Protein AF-A0A3S1UGG8-F1 (afdb_monomer_lite)

Foldseek 3Di:
DFAQDDCVVDDVPDVSNVDSRDDDPPDDDQDRQDQQRVVLLVVCVVVVQPSVCTPPRQQDAPDDDPDPDALRAGRDAQCSDPVNVQVVSVVVVVVVDDVPDDDDDDRDDCPPPDPNHHHPPVSPPDDPD

Sequence (129 aa):
TDVSLDPRLLAPGDPRLRTYEGVLPGFTVRQFLPEHQKPWLSWLSAQGIDSSAGHPDVHRPVGEPSDPVTNAPPIYSQDQTPTAFLAGEFIRWLGEQERGAPWFAHLSFISPHPPFIVPEPYNAMYDPA

Radius of gyration: 17.87 Å; chains: 1; bounding box: 34×44×50 Å

pLDDT: mean 94.83, std 5.14, range [65.69, 98.75]

Structure (mmCIF, N/CA/C/O backbone):
data_AF-A0A3S1UGG8-F1
#
_entry.id   AF-A0A3S1UGG8-F1
#
loop_
_atom_site.group_PDB
_atom_site.id
_atom_site.type_symbol
_atom_site.label_atom_id
_atom_site.label_alt_id
_atom_site.label_comp_id
_atom_site.label_asym_id
_atom_site.label_entity_id
_atom_site.label_seq_id
_atom_site.pdbx_PDB_ins_code
_atom_site.Cartn_x
_atom_site.Cartn_y
_atom_site.Cartn_z
_atom_site.occupancy
_atom_site.B_iso_or_equiv
_atom_site.auth_seq_id
_atom_site.auth_comp_id
_atom_site.auth_asym_id
_atom_site.auth_atom_id
_atom_site.pdbx_PDB_model_num
ATOM 1 N N . THR A 1 1 ? -9.618 3.184 1.079 1.00 65.69 1 THR A N 1
ATOM 2 C CA . THR A 1 1 ? -10.506 4.114 0.373 1.00 65.69 1 THR A CA 1
ATOM 3 C C . THR A 1 1 ? -10.185 5.484 0.869 1.00 65.69 1 THR A C 1
ATOM 5 O O . THR A 1 1 ? -10.110 5.676 2.080 1.00 65.69 1 THR A O 1
ATOM 8 N N . ASP A 1 2 ? -9.999 6.380 -0.077 1.00 86.25 2 ASP A N 1
ATOM 9 C CA . ASP A 1 2 ? -9.609 7.755 0.169 1.00 86.25 2 ASP A CA 1
ATOM 10 C C . ASP A 1 2 ? -10.864 8.617 0.174 1.00 86.25 2 ASP A C 1
ATOM 12 O O . ASP A 1 2 ? -11.783 8.391 -0.620 1.00 86.25 2 ASP A O 1
ATOM 16 N N . VAL A 1 3 ? -10.948 9.550 1.118 1.00 89.50 3 VAL A N 1
ATOM 17 C CA . VAL A 1 3 ? -12.079 10.468 1.236 1.00 89.50 3 VAL A CA 1
ATOM 18 C C . VAL A 1 3 ? -11.593 11.874 1.561 1.00 89.50 3 VAL A C 1
ATOM 20 O O . VAL A 1 3 ? -11.007 12.118 2.618 1.00 89.50 3 VAL A O 1
ATOM 23 N N . SER A 1 4 ? -11.937 12.828 0.695 1.00 91.44 4 SER A N 1
ATOM 24 C CA . SER A 1 4 ? -11.873 14.252 1.022 1.00 91.44 4 SER A CA 1
ATOM 25 C C . SER A 1 4 ? -12.919 14.586 2.082 1.00 91.44 4 SER A C 1
ATOM 27 O O . SER A 1 4 ? -14.114 14.351 1.889 1.00 91.44 4 SER A O 1
ATOM 29 N N . LEU A 1 5 ? -12.481 15.152 3.204 1.00 90.31 5 LEU A N 1
ATOM 30 C CA . LEU A 1 5 ? -13.385 15.565 4.276 1.00 90.31 5 LEU A CA 1
ATOM 31 C C . LEU A 1 5 ? -14.133 16.851 3.907 1.00 90.31 5 LEU A C 1
ATOM 33 O O . LEU A 1 5 ? -13.608 17.697 3.183 1.00 90.31 5 LEU A O 1
ATOM 37 N N . ASP A 1 6 ? -15.347 17.018 4.441 1.00 91.94 6 ASP A N 1
ATOM 38 C CA . ASP A 1 6 ? -16.120 18.249 4.256 1.00 91.94 6 ASP A CA 1
ATOM 39 C C . ASP A 1 6 ? -15.344 19.444 4.839 1.00 91.94 6 ASP A C 1
ATOM 41 O O . ASP A 1 6 ? -15.145 19.509 6.059 1.00 91.94 6 ASP A O 1
ATOM 45 N N . PRO A 1 7 ? -14.918 20.412 4.007 1.00 92.62 7 PRO A N 1
ATOM 46 C CA . PRO A 1 7 ? -14.078 21.510 4.460 1.00 92.62 7 PRO A CA 1
ATOM 47 C C . PRO A 1 7 ? -14.778 22.430 5.462 1.00 92.62 7 PRO A C 1
ATOM 49 O O . PRO A 1 7 ? -14.109 23.119 6.226 1.00 92.62 7 PRO A O 1
ATOM 52 N N . ARG A 1 8 ? -16.118 22.426 5.507 1.00 94.50 8 ARG A N 1
ATOM 53 C CA . ARG A 1 8 ? -16.904 23.230 6.458 1.00 94.50 8 ARG A CA 1
ATOM 54 C C . ARG A 1 8 ? -16.773 22.731 7.896 1.00 94.50 8 ARG A C 1
ATOM 56 O O . ARG A 1 8 ? -17.103 23.464 8.823 1.00 94.50 8 ARG A O 1
ATOM 63 N N . LEU A 1 9 ? -16.319 21.491 8.077 1.00 93.38 9 LEU A N 1
ATOM 64 C CA . LEU A 1 9 ? -16.132 20.852 9.379 1.00 93.38 9 LEU A CA 1
ATOM 65 C C . LEU A 1 9 ? -14.688 20.962 9.890 1.00 93.38 9 LEU A C 1
ATOM 67 O O . LEU A 1 9 ? -14.369 20.406 10.940 1.00 93.38 9 LEU A O 1
ATOM 71 N N . LEU A 1 10 ? -13.807 21.648 9.155 1.00 93.19 10 LEU A N 1
ATOM 72 C CA . LEU A 1 10 ? -12.381 21.743 9.447 1.00 93.19 10 LEU A CA 1
ATOM 73 C C . LEU A 1 10 ? -11.954 23.197 9.654 1.00 93.19 10 LEU A C 1
ATOM 75 O O . LEU A 1 10 ? -12.518 24.128 9.079 1.00 93.19 10 LEU A O 1
ATOM 79 N N . ALA A 1 11 ? -10.935 23.395 10.491 1.00 95.88 11 ALA A N 1
ATOM 80 C CA . ALA A 1 11 ? -10.366 24.718 10.705 1.00 95.88 11 ALA A CA 1
ATOM 81 C C . ALA A 1 11 ? -9.688 25.232 9.420 1.00 95.88 11 ALA A C 1
ATOM 83 O O . ALA A 1 11 ? -9.105 24.437 8.671 1.00 95.88 11 ALA A O 1
ATOM 84 N N . PRO A 1 12 ? -9.681 26.557 9.178 1.00 93.88 12 PRO A N 1
ATOM 85 C CA . PRO A 1 12 ? -8.870 27.136 8.115 1.00 93.88 12 PRO A CA 1
ATOM 86 C C . PRO A 1 12 ? -7.402 26.701 8.255 1.00 93.88 12 PRO A C 1
ATOM 88 O O . PRO A 1 12 ? -6.767 26.962 9.274 1.00 93.88 12 PRO A O 1
ATOM 91 N N . GLY A 1 13 ? -6.868 26.021 7.237 1.00 93.50 13 GLY A N 1
ATOM 92 C CA . GLY A 1 13 ? -5.483 25.536 7.217 1.00 93.50 13 GLY A CA 1
ATOM 93 C C . GLY A 1 13 ? -5.256 24.119 7.757 1.00 93.50 13 GLY A C 1
ATOM 94 O O . GLY A 1 13 ? -4.103 23.694 7.805 1.00 93.50 13 GLY A O 1
ATOM 95 N N . ASP A 1 14 ? -6.308 23.376 8.118 1.00 94.00 14 ASP A N 1
ATOM 96 C CA . ASP A 1 14 ? -6.184 21.964 8.502 1.00 94.00 14 ASP A CA 1
ATOM 97 C C . ASP A 1 14 ? -5.463 21.160 7.394 1.00 94.00 14 ASP A C 1
ATOM 99 O O . ASP A 1 14 ? -5.880 21.220 6.232 1.00 94.00 14 ASP A O 1
ATOM 103 N N . PRO A 1 15 ? -4.389 20.403 7.700 1.00 91.88 15 PRO A N 1
ATOM 104 C CA . PRO A 1 15 ? -3.647 19.632 6.699 1.00 91.88 15 PRO A CA 1
ATOM 105 C C . PRO A 1 15 ? -4.511 18.652 5.899 1.00 91.88 15 PRO A C 1
ATOM 107 O O . PRO A 1 15 ? -4.202 18.375 4.743 1.00 91.88 15 PRO A O 1
ATOM 110 N N . ARG A 1 16 ? -5.621 18.169 6.473 1.00 91.06 16 ARG A N 1
ATOM 111 C CA . ARG A 1 16 ? -6.564 17.261 5.801 1.00 91.06 16 ARG A CA 1
ATOM 112 C C . ARG A 1 16 ? -7.314 17.922 4.646 1.00 91.06 16 ARG A C 1
ATOM 114 O O . ARG A 1 16 ? -7.864 17.223 3.811 1.00 91.06 16 ARG A O 1
ATOM 121 N N . LEU A 1 17 ? -7.295 19.253 4.555 1.00 93.31 17 LEU A N 1
ATOM 122 C CA . LEU A 1 17 ? -7.809 19.998 3.402 1.00 93.31 17 LEU A CA 1
ATOM 123 C C . LEU A 1 17 ? -6.874 19.942 2.185 1.00 93.31 17 LEU A C 1
ATOM 125 O O . LEU A 1 17 ? -7.231 20.439 1.121 1.00 93.31 17 LEU A O 1
ATOM 129 N N . ARG A 1 18 ? -5.660 19.398 2.339 1.00 93.69 18 ARG A N 1
ATOM 130 C CA . ARG A 1 18 ? -4.623 19.370 1.295 1.00 93.69 18 ARG A CA 1
ATOM 131 C C . ARG A 1 18 ? -4.454 18.006 0.630 1.00 93.69 18 ARG A C 1
ATOM 133 O O . ARG A 1 18 ? -3.572 17.862 -0.208 1.00 93.69 18 ARG A O 1
ATOM 140 N N . THR A 1 19 ? -5.260 17.017 1.002 1.00 92.56 19 THR A N 1
ATOM 141 C CA . THR A 1 19 ? -5.237 15.686 0.391 1.00 92.56 19 THR A CA 1
ATOM 142 C C . THR A 1 19 ? -6.640 15.090 0.364 1.00 92.56 19 THR A C 1
ATOM 144 O O . THR A 1 19 ? -7.460 15.381 1.235 1.00 92.56 19 THR A O 1
ATOM 147 N N . TYR A 1 20 ? -6.908 14.259 -0.641 1.00 92.31 20 TYR A N 1
ATOM 148 C CA . TYR A 1 20 ? -8.107 13.426 -0.696 1.00 92.31 20 TYR A CA 1
ATOM 149 C C . TYR A 1 20 ? -7.897 12.069 -0.008 1.00 92.31 20 TYR A C 1
ATOM 151 O O . TYR A 1 20 ? -8.870 11.371 0.247 1.00 92.31 20 TYR A O 1
ATOM 159 N N . GLU A 1 21 ? -6.659 11.721 0.360 1.00 94.12 21 GLU A N 1
ATOM 160 C CA . GLU A 1 21 ? -6.254 10.463 1.011 1.00 94.12 21 GLU A CA 1
ATOM 161 C C . GLU A 1 21 ? -6.640 10.419 2.502 1.00 94.12 21 GLU A C 1
ATOM 163 O O . GLU A 1 21 ? -5.927 9.894 3.357 1.00 94.12 21 GLU A O 1
ATOM 168 N N . GLY A 1 22 ? -7.762 11.046 2.853 1.00 92.94 22 GLY A N 1
ATOM 169 C CA . GLY A 1 22 ? -8.308 11.047 4.199 1.00 92.94 22 GLY A CA 1
ATOM 170 C C . GLY A 1 22 ? -8.991 9.728 4.552 1.00 92.94 22 GLY A C 1
ATOM 171 O O . GLY A 1 22 ? -9.412 8.950 3.697 1.00 92.94 22 GLY A O 1
ATOM 172 N N . VAL A 1 23 ? -9.148 9.501 5.854 1.00 93.00 23 VAL A N 1
ATOM 173 C CA . VAL A 1 23 ? -9.879 8.354 6.404 1.00 93.00 23 VAL A CA 1
ATOM 174 C C . VAL A 1 23 ? -11.353 8.727 6.540 1.00 93.00 23 VAL A C 1
ATOM 176 O O . VAL A 1 23 ? -11.673 9.769 7.118 1.00 93.00 23 VAL A O 1
ATOM 179 N N . LEU A 1 24 ? -12.255 7.867 6.057 1.00 92.88 24 LEU A N 1
ATOM 180 C CA . LEU A 1 24 ? -13.695 8.076 6.217 1.00 92.88 24 LEU A CA 1
ATOM 181 C C . LEU A 1 24 ? -14.065 8.153 7.718 1.00 92.88 24 LEU A C 1
ATOM 183 O O . LEU A 1 24 ? -13.715 7.236 8.473 1.00 92.88 24 LEU A O 1
ATOM 187 N N . PRO A 1 25 ? -14.787 9.201 8.167 1.00 92.19 25 PRO A N 1
ATOM 188 C CA . PRO A 1 25 ? -15.221 9.316 9.556 1.00 92.19 25 PRO A CA 1
ATOM 189 C C . PRO A 1 25 ? -15.982 8.074 10.037 1.00 92.19 25 PRO A C 1
ATOM 191 O O . PRO A 1 25 ? -16.856 7.563 9.341 1.00 92.19 25 PRO A O 1
ATOM 194 N N . GLY A 1 26 ? -15.650 7.603 11.241 1.00 94.31 26 GLY A N 1
ATOM 195 C CA . GLY A 1 26 ? -16.214 6.386 11.840 1.00 94.31 26 GLY A CA 1
ATOM 196 C C . GLY A 1 26 ? -15.279 5.174 11.797 1.00 94.31 26 GLY A C 1
ATOM 197 O O . GLY A 1 26 ? -15.449 4.259 12.599 1.00 94.31 26 GLY A O 1
ATOM 198 N N . PHE A 1 27 ? -14.251 5.178 10.943 1.00 95.62 27 PHE A N 1
ATOM 199 C CA . PHE A 1 27 ? -13.217 4.143 10.963 1.00 95.62 27 PHE A CA 1
ATOM 200 C C . PHE A 1 27 ? -12.099 4.454 11.960 1.00 95.62 27 PHE A C 1
ATOM 202 O O . PHE A 1 27 ? -11.651 5.591 12.095 1.00 95.62 27 PHE A O 1
ATOM 209 N N . THR A 1 28 ? -11.594 3.400 12.602 1.00 96.00 28 THR A N 1
ATOM 210 C CA . THR A 1 28 ? -10.308 3.419 13.309 1.00 96.00 28 THR A CA 1
ATOM 211 C C . THR A 1 28 ? -9.266 2.744 12.427 1.00 96.00 28 THR A C 1
ATOM 213 O O . THR A 1 28 ? -9.499 1.654 11.904 1.00 96.00 28 THR A O 1
ATOM 216 N N . VAL A 1 29 ? -8.120 3.392 12.236 1.00 96.62 29 VAL A N 1
ATOM 217 C CA . VAL A 1 29 ? -7.092 2.913 11.309 1.00 96.62 29 VAL A CA 1
ATOM 218 C C . VAL A 1 29 ? -6.163 1.934 12.009 1.00 96.62 29 VAL A C 1
ATOM 220 O O . VAL A 1 29 ? -5.451 2.310 12.937 1.00 96.62 29 VAL A O 1
ATOM 223 N N . ARG A 1 30 ? -6.136 0.689 11.526 1.00 97.50 30 ARG A N 1
ATOM 224 C CA . ARG A 1 30 ? -5.124 -0.294 11.923 1.00 97.50 30 ARG A CA 1
ATOM 225 C C . ARG A 1 30 ? -3.866 -0.191 11.065 1.00 97.50 30 ARG A C 1
ATOM 227 O O . ARG A 1 30 ? -2.790 0.053 11.593 1.00 97.50 30 ARG A O 1
ATOM 234 N N . GLN A 1 31 ? -4.014 -0.375 9.757 1.00 98.06 31 GLN A N 1
ATOM 235 C CA . GLN A 1 31 ? -2.925 -0.266 8.794 1.00 98.06 31 GLN A CA 1
ATOM 236 C C . GLN A 1 31 ? -3.314 0.763 7.739 1.00 98.06 31 GLN A C 1
ATOM 238 O O . GLN A 1 31 ? -4.279 0.571 7.001 1.00 98.06 31 GLN A O 1
ATOM 243 N N . PHE A 1 32 ? -2.569 1.865 7.689 1.00 96.62 32 PHE A N 1
ATOM 244 C CA . PHE A 1 32 ? -2.734 2.894 6.669 1.00 96.62 32 PHE A CA 1
ATOM 245 C C . PHE A 1 32 ? -1.759 2.634 5.522 1.00 96.62 32 PHE A C 1
ATOM 247 O O . PHE A 1 32 ? -0.596 2.317 5.777 1.00 96.62 32 PHE A O 1
ATOM 254 N N . LEU A 1 33 ? -2.210 2.757 4.275 1.00 97.06 33 LEU A N 1
ATOM 255 C CA . LEU A 1 33 ? -1.348 2.624 3.101 1.00 97.06 33 LEU A CA 1
ATOM 256 C C . LEU A 1 33 ? -1.781 3.619 2.008 1.00 97.06 33 LEU A C 1
ATOM 258 O O . LEU A 1 33 ? -2.484 3.224 1.082 1.00 97.06 33 LEU A O 1
ATOM 262 N N . PRO A 1 34 ? -1.410 4.904 2.150 1.00 95.12 34 PRO A N 1
ATOM 263 C CA . PRO A 1 34 ? -1.673 5.936 1.146 1.00 95.12 34 PRO A CA 1
ATOM 264 C C . PRO A 1 34 ? -0.721 5.788 -0.056 1.00 95.12 34 PRO A C 1
ATOM 266 O O . PRO A 1 34 ? 0.190 4.952 -0.031 1.00 95.12 34 PRO A O 1
ATOM 269 N N . GLU A 1 35 ? -0.885 6.629 -1.076 1.00 95.06 35 GLU A N 1
ATOM 270 C CA . GLU A 1 35 ? -0.194 6.590 -2.374 1.00 95.06 35 GLU A CA 1
ATOM 271 C C . GLU A 1 35 ? 1.327 6.479 -2.235 1.00 95.06 35 GLU A C 1
ATOM 273 O O . GLU A 1 35 ? 1.971 5.704 -2.932 1.00 95.06 35 GLU A O 1
ATOM 278 N N . HIS A 1 36 ? 1.922 7.160 -1.253 1.00 95.56 36 HIS A N 1
ATOM 279 C CA . HIS A 1 36 ? 3.369 7.109 -1.037 1.00 95.56 36 HIS A CA 1
ATOM 280 C C . HIS A 1 36 ? 3.907 5.733 -0.590 1.00 95.56 36 HIS A C 1
ATOM 282 O O . HIS A 1 36 ? 5.119 5.552 -0.506 1.00 95.56 36 HIS A O 1
ATOM 288 N N . GLN A 1 37 ? 3.037 4.807 -0.168 1.00 97.56 37 GLN A N 1
ATOM 289 C CA . GLN A 1 37 ? 3.309 3.411 0.217 1.00 97.56 37 GLN A CA 1
ATOM 290 C C . GLN A 1 37 ? 4.441 3.144 1.238 1.00 97.56 37 GLN A C 1
ATOM 292 O O . GLN A 1 37 ? 4.788 1.995 1.495 1.00 97.56 37 GLN A O 1
ATOM 297 N N . LYS A 1 38 ? 4.987 4.175 1.896 1.00 98.19 38 LYS A N 1
ATOM 298 C CA . LYS A 1 38 ? 6.062 4.075 2.905 1.00 98.19 38 LYS A CA 1
ATOM 299 C C . LYS A 1 38 ? 5.936 2.925 3.921 1.00 98.19 38 LYS A C 1
ATOM 301 O O . LYS A 1 38 ? 6.960 2.287 4.158 1.00 98.19 38 LYS A O 1
ATOM 306 N N . PRO A 1 39 ? 4.760 2.612 4.507 1.00 98.50 39 PRO A N 1
ATOM 307 C CA . PRO A 1 39 ? 4.633 1.453 5.394 1.00 98.50 39 PRO A CA 1
ATOM 308 C C . PRO A 1 39 ? 5.036 0.135 4.718 1.00 98.50 39 PRO A C 1
ATOM 310 O O . PRO A 1 39 ? 5.867 -0.592 5.259 1.00 98.50 39 PRO A O 1
ATOM 313 N N . TRP A 1 40 ? 4.545 -0.120 3.502 1.00 98.69 40 TRP A N 1
ATOM 314 C CA . TRP A 1 40 ? 4.928 -1.291 2.710 1.00 98.69 40 TRP A CA 1
ATOM 315 C C . TRP A 1 40 ? 6.411 -1.265 2.315 1.00 98.69 40 TRP A C 1
ATOM 317 O O . TRP A 1 40 ? 7.093 -2.272 2.472 1.00 98.69 40 TRP A O 1
ATOM 327 N N . LEU A 1 41 ? 6.949 -0.113 1.899 1.00 98.75 41 LEU A N 1
ATOM 328 C CA . LEU A 1 41 ? 8.379 0.019 1.571 1.00 98.75 41 LEU A CA 1
ATOM 329 C C . LEU A 1 41 ? 9.277 -0.323 2.773 1.00 98.75 41 LEU A C 1
ATOM 331 O O . LEU A 1 41 ? 10.254 -1.053 2.644 1.00 98.75 41 LEU A O 1
ATOM 335 N N . SER A 1 42 ? 8.925 0.153 3.970 1.00 98.62 42 SER A N 1
ATOM 336 C CA . SER A 1 42 ? 9.675 -0.174 5.190 1.00 98.62 42 SER A CA 1
ATOM 337 C C . SER A 1 42 ? 9.597 -1.664 5.539 1.00 98.62 42 SER A C 1
ATOM 339 O O . SER A 1 42 ? 10.578 -2.251 5.992 1.00 98.62 42 SER A O 1
ATOM 341 N N . TRP A 1 43 ? 8.450 -2.291 5.267 1.00 98.75 43 TRP A N 1
ATOM 342 C CA . TRP A 1 43 ? 8.235 -3.720 5.452 1.00 98.75 43 TRP A CA 1
ATOM 343 C C . TRP A 1 43 ? 9.025 -4.563 4.436 1.00 98.75 43 TRP A C 1
ATOM 345 O O . TRP A 1 43 ? 9.564 -5.607 4.802 1.00 98.75 43 TRP A O 1
ATOM 355 N N . LEU A 1 44 ? 9.174 -4.094 3.192 1.00 98.69 44 LEU A N 1
ATOM 356 C CA . LEU A 1 44 ? 10.076 -4.688 2.198 1.00 98.69 44 LEU A CA 1
ATOM 357 C C . LEU A 1 44 ? 11.540 -4.609 2.641 1.00 98.69 44 LEU A C 1
ATOM 359 O O . LEU A 1 44 ? 12.235 -5.624 2.660 1.00 98.69 44 LEU A O 1
ATOM 363 N N . SER A 1 45 ? 11.988 -3.421 3.061 1.00 98.62 45 SER A N 1
ATOM 364 C CA . SER A 1 45 ? 13.347 -3.213 3.578 1.00 98.62 45 SER A CA 1
ATOM 365 C C . SER A 1 45 ? 13.661 -4.141 4.756 1.00 98.62 45 SER A C 1
ATOM 367 O O . SER A 1 45 ? 14.741 -4.724 4.815 1.00 98.62 45 SER A O 1
ATOM 369 N N . ALA A 1 46 ? 12.706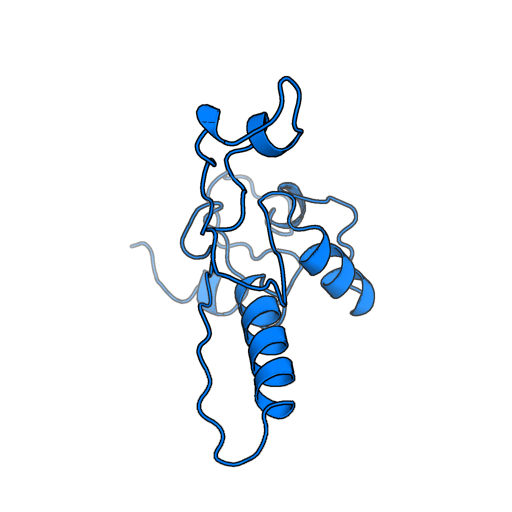 -4.341 5.671 1.00 98.62 46 ALA A N 1
ATOM 370 C CA . ALA A 1 46 ? 12.859 -5.252 6.809 1.00 98.62 46 ALA A CA 1
ATOM 371 C C . ALA A 1 46 ? 13.041 -6.730 6.402 1.00 98.62 46 ALA A C 1
ATOM 373 O O . ALA A 1 46 ? 13.557 -7.520 7.189 1.00 98.62 46 ALA A O 1
ATOM 374 N N . GLN A 1 47 ? 12.651 -7.100 5.180 1.00 98.31 47 GLN A N 1
ATOM 375 C CA . GLN A 1 47 ? 12.849 -8.432 4.598 1.00 98.31 47 GLN A CA 1
ATOM 376 C C . GLN A 1 47 ? 14.096 -8.522 3.707 1.00 98.31 47 GLN A C 1
ATOM 378 O O . GLN A 1 47 ? 14.322 -9.548 3.071 1.00 98.31 47 GLN A O 1
ATOM 383 N N . GLY A 1 48 ? 14.906 -7.464 3.650 1.00 98.31 48 GLY A N 1
ATOM 384 C CA . GLY A 1 48 ? 16.126 -7.421 2.846 1.00 98.31 48 GLY A CA 1
ATOM 385 C C . GLY A 1 48 ? 15.909 -7.056 1.376 1.00 98.31 48 GLY A C 1
ATOM 386 O O . GLY A 1 48 ? 16.839 -7.206 0.588 1.00 98.31 48 GLY A O 1
ATOM 387 N N . ILE A 1 49 ? 14.721 -6.572 0.997 1.00 98.25 49 ILE A N 1
ATOM 388 C CA . ILE A 1 49 ? 14.469 -6.047 -0.350 1.00 98.25 49 ILE A CA 1
ATOM 389 C C . ILE A 1 49 ? 14.881 -4.576 -0.398 1.00 98.25 49 ILE A C 1
ATOM 391 O O . ILE A 1 49 ? 14.416 -3.772 0.411 1.00 98.25 49 ILE A O 1
ATOM 395 N N . ASP A 1 50 ? 15.729 -4.209 -1.360 1.00 97.38 50 ASP A N 1
ATOM 396 C CA . ASP A 1 50 ? 16.108 -2.813 -1.576 1.00 97.38 50 ASP A CA 1
ATOM 397 C C . ASP A 1 50 ? 14.917 -2.009 -2.117 1.00 97.38 50 ASP A C 1
ATOM 399 O O . ASP A 1 50 ? 14.582 -2.054 -3.299 1.00 97.38 50 ASP A O 1
ATOM 403 N N . SER A 1 51 ? 14.266 -1.263 -1.226 1.00 97.31 51 SER A N 1
ATOM 404 C CA . SER A 1 51 ? 13.159 -0.367 -1.559 1.00 97.31 51 SER A CA 1
ATOM 405 C C . SER A 1 51 ? 13.583 1.106 -1.610 1.00 97.31 51 SER A C 1
ATOM 407 O O . SER A 1 51 ? 12.729 1.989 -1.490 1.00 97.31 51 SER A O 1
ATOM 409 N N . SER A 1 52 ? 14.884 1.395 -1.729 1.00 96.81 52 SER A N 1
ATOM 410 C CA . SER A 1 52 ? 15.426 2.763 -1.701 1.00 96.81 52 SER A CA 1
ATOM 411 C C . SER A 1 52 ? 14.938 3.637 -2.860 1.00 96.81 52 SER A C 1
ATOM 413 O O . SER A 1 52 ? 14.827 4.851 -2.696 1.00 96.81 52 SER A O 1
ATOM 415 N N . ALA A 1 53 ? 14.557 3.022 -3.986 1.00 96.00 53 ALA A N 1
ATOM 416 C CA . ALA A 1 53 ? 13.924 3.698 -5.118 1.00 96.00 53 ALA A CA 1
ATOM 417 C C . ALA A 1 53 ? 12.612 4.415 -4.733 1.00 96.00 53 ALA A C 1
ATOM 419 O O . ALA A 1 53 ? 12.248 5.416 -5.344 1.00 96.00 53 ALA A O 1
ATOM 420 N N . GLY A 1 54 ? 11.915 3.942 -3.694 1.00 97.06 54 GLY A N 1
ATOM 421 C CA . GLY A 1 54 ? 10.668 4.541 -3.224 1.00 97.06 54 GLY A CA 1
ATOM 422 C C . GLY A 1 54 ? 9.487 4.347 -4.182 1.00 97.06 54 GLY A C 1
ATOM 423 O O . GLY A 1 54 ? 9.562 3.599 -5.149 1.00 97.06 54 GLY A O 1
ATOM 424 N N . HIS A 1 55 ? 8.361 5.003 -3.899 1.00 95.56 55 HIS A N 1
ATOM 425 C CA . HIS A 1 55 ? 7.195 4.995 -4.785 1.00 95.56 55 HIS A CA 1
ATOM 426 C C . HIS A 1 55 ? 7.275 6.164 -5.790 1.00 95.56 55 HIS A C 1
ATOM 428 O O . HIS A 1 55 ? 7.594 7.278 -5.363 1.00 95.56 55 HIS A O 1
ATOM 434 N N . PRO A 1 56 ? 6.961 5.956 -7.086 1.00 94.81 56 PRO A N 1
ATOM 435 C CA . PRO A 1 56 ? 6.491 4.705 -7.699 1.00 94.81 56 PRO A CA 1
ATOM 436 C C . PRO A 1 56 ? 7.612 3.773 -8.192 1.00 94.81 56 PRO A C 1
ATOM 438 O O . PRO A 1 56 ? 7.332 2.664 -8.641 1.00 94.81 56 PRO A O 1
ATOM 441 N N . ASP A 1 57 ? 8.869 4.201 -8.110 1.00 95.69 57 ASP A N 1
ATOM 442 C CA . ASP A 1 57 ? 9.998 3.592 -8.822 1.00 95.69 57 ASP A CA 1
ATOM 443 C C . ASP A 1 57 ? 10.340 2.154 -8.395 1.00 95.69 57 ASP A C 1
ATOM 445 O O . ASP A 1 57 ? 10.819 1.381 -9.220 1.00 95.69 57 ASP A O 1
ATOM 449 N N . VAL A 1 58 ? 10.024 1.750 -7.162 1.00 96.81 58 VAL A N 1
ATOM 450 C CA . VAL A 1 58 ? 10.151 0.362 -6.672 1.00 96.81 58 VAL A CA 1
ATOM 451 C C . VAL A 1 58 ? 9.325 -0.629 -7.497 1.00 96.81 58 VAL A C 1
ATOM 453 O O . VAL A 1 58 ? 9.610 -1.824 -7.509 1.00 96.81 58 VAL A O 1
ATOM 456 N N . HIS A 1 59 ? 8.276 -0.149 -8.171 1.00 96.44 59 HIS A N 1
ATOM 457 C CA . HIS A 1 59 ? 7.420 -0.978 -9.006 1.00 96.44 59 HIS A CA 1
ATOM 458 C C . HIS A 1 59 ? 8.002 -1.205 -10.400 1.00 96.44 59 HIS A C 1
ATOM 460 O O . HIS A 1 59 ? 7.427 -1.997 -11.138 1.00 96.44 59 HIS A O 1
ATOM 466 N N . ARG A 1 60 ? 9.096 -0.534 -10.789 1.00 95.06 60 ARG A N 1
ATOM 467 C CA . ARG A 1 60 ? 9.697 -0.748 -12.108 1.00 95.06 60 ARG A CA 1
ATOM 468 C C . ARG A 1 60 ? 10.146 -2.208 -12.271 1.00 95.06 60 ARG A C 1
ATOM 470 O O . ARG A 1 60 ? 10.619 -2.810 -11.304 1.00 95.06 60 ARG A O 1
ATOM 477 N N . PRO A 1 61 ? 10.004 -2.770 -13.482 1.00 95.38 61 PRO A N 1
ATOM 478 C CA . PRO A 1 61 ? 10.503 -4.104 -13.776 1.00 95.38 61 PRO A CA 1
ATOM 479 C C . PRO A 1 61 ? 12.021 -4.170 -13.583 1.00 95.38 61 PRO A C 1
ATOM 481 O O . PRO A 1 61 ? 12.730 -3.187 -13.800 1.00 95.38 61 PRO A O 1
ATOM 484 N N . VAL A 1 62 ? 12.512 -5.340 -13.183 1.00 92.12 62 VAL A N 1
ATOM 485 C CA . VAL A 1 62 ? 13.946 -5.632 -13.116 1.00 92.12 62 VAL A CA 1
ATOM 486 C C . VAL A 1 62 ? 14.486 -5.875 -14.526 1.00 92.12 62 VAL A C 1
ATOM 488 O O . VAL A 1 62 ? 13.817 -6.464 -15.375 1.00 92.12 62 VAL A O 1
ATOM 491 N N . GLY A 1 63 ? 15.727 -5.445 -14.756 1.00 84.31 63 GLY A N 1
ATOM 492 C CA . GLY A 1 63 ? 16.303 -5.338 -16.095 1.00 84.31 63 GLY A CA 1
ATOM 493 C C . GLY A 1 63 ? 15.844 -4.04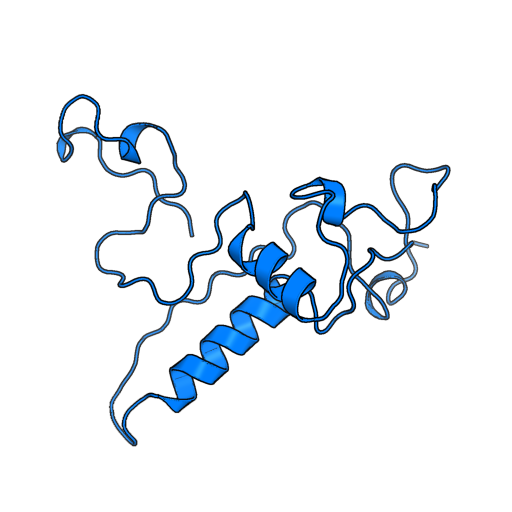2 -16.756 1.00 84.31 63 GLY A C 1
ATOM 494 O O . GLY A 1 63 ? 14.834 -3.476 -16.372 1.00 84.31 63 GLY A O 1
ATOM 495 N N . GLU A 1 64 ? 16.612 -3.510 -17.698 1.00 76.38 64 GLU A N 1
ATOM 496 C CA . GLU A 1 64 ? 16.221 -2.323 -18.464 1.00 76.38 64 GLU A CA 1
ATOM 497 C C . GLU A 1 64 ? 15.415 -2.799 -19.682 1.00 76.38 64 GLU A C 1
ATOM 499 O O . GLU A 1 64 ? 16.023 -3.161 -20.694 1.00 76.38 64 GLU A O 1
ATOM 504 N N . PRO A 1 65 ? 14.070 -2.912 -19.611 1.00 77.69 65 PRO A N 1
ATOM 505 C CA . PRO A 1 65 ? 13.325 -3.419 -20.747 1.00 77.69 65 PRO A CA 1
ATOM 506 C C . PRO A 1 65 ? 13.357 -2.366 -21.859 1.00 77.69 65 PRO A C 1
ATOM 508 O O . PRO A 1 65 ? 13.283 -1.163 -21.605 1.00 77.69 65 PRO A O 1
ATOM 511 N N . SER A 1 66 ? 13.443 -2.820 -23.106 1.00 76.56 66 SER A N 1
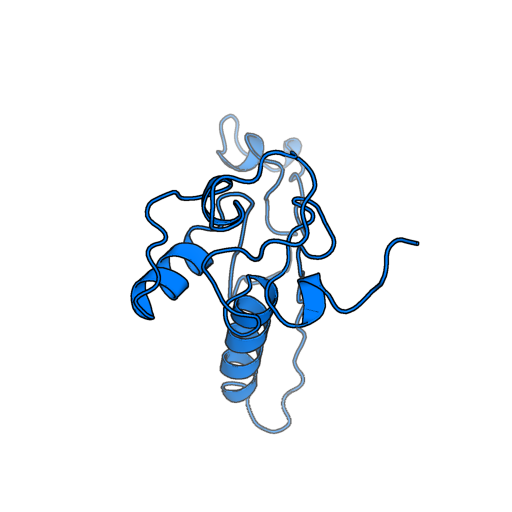ATOM 512 C CA . SER A 1 66 ? 13.367 -1.934 -24.270 1.00 76.56 66 SER A CA 1
ATOM 513 C C . SER A 1 66 ? 11.983 -1.304 -24.439 1.00 76.56 66 SER A C 1
ATOM 515 O O . SER A 1 66 ? 11.881 -0.197 -24.965 1.00 76.56 66 SER A O 1
ATOM 517 N N . ASP A 1 67 ? 10.935 -1.999 -23.985 1.00 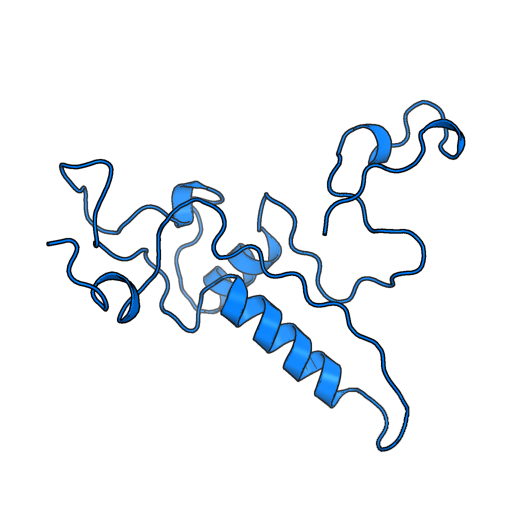83.44 67 ASP A N 1
ATOM 518 C CA . ASP A 1 67 ? 9.543 -1.579 -24.117 1.00 83.44 67 ASP A CA 1
ATOM 519 C C . ASP A 1 67 ? 8.960 -1.075 -22.787 1.00 83.44 67 ASP A C 1
ATOM 521 O O . ASP A 1 67 ? 9.201 -1.672 -21.733 1.00 83.44 67 ASP A O 1
ATOM 525 N N . PRO A 1 68 ? 8.133 -0.011 -22.816 1.00 80.50 68 PRO A N 1
ATOM 526 C CA . PRO A 1 68 ? 7.482 0.522 -21.619 1.00 80.50 68 PRO A CA 1
ATOM 527 C C . PRO A 1 68 ? 6.414 -0.423 -21.043 1.00 80.50 68 PRO A C 1
ATOM 529 O O . PRO A 1 68 ? 6.062 -0.302 -19.872 1.00 80.50 68 PRO A O 1
ATOM 532 N N . VAL A 1 69 ? 5.893 -1.349 -21.856 1.00 90.69 69 VAL A N 1
ATOM 533 C CA . VAL A 1 69 ? 4.987 -2.426 -21.440 1.00 90.69 69 VAL A CA 1
ATOM 534 C C . VAL A 1 69 ? 5.752 -3.736 -21.556 1.00 90.69 69 VAL A C 1
ATOM 536 O O . VAL A 1 69 ? 6.230 -4.081 -22.632 1.00 90.69 69 VAL A O 1
ATOM 539 N N . THR A 1 70 ? 5.882 -4.456 -20.446 1.00 93.06 70 THR A N 1
ATOM 540 C CA . THR A 1 70 ? 6.679 -5.681 -20.365 1.00 93.06 70 THR A CA 1
ATOM 541 C C . THR A 1 70 ? 6.090 -6.644 -19.340 1.00 93.06 70 THR A C 1
ATOM 543 O O . THR A 1 70 ? 5.438 -6.219 -18.388 1.00 93.06 70 THR A O 1
ATOM 546 N N . ASN A 1 71 ? 6.377 -7.935 -19.512 1.00 93.94 71 ASN A N 1
ATOM 547 C CA . ASN A 1 71 ? 6.088 -8.976 -18.525 1.00 93.94 71 ASN A CA 1
ATOM 548 C C . ASN A 1 71 ? 7.252 -9.183 -17.539 1.00 93.94 71 ASN A C 1
ATOM 550 O O . ASN A 1 71 ? 7.207 -10.102 -16.726 1.00 93.94 71 ASN A O 1
ATOM 554 N N . ALA A 1 72 ? 8.320 -8.380 -17.602 1.00 95.50 72 ALA A N 1
ATOM 555 C CA . ALA A 1 72 ? 9.402 -8.455 -16.624 1.00 95.50 72 ALA A CA 1
ATOM 556 C C . ALA A 1 72 ? 8.876 -8.120 -15.206 1.00 95.50 72 ALA A C 1
ATOM 558 O O . ALA A 1 72 ? 8.155 -7.132 -15.042 1.00 95.50 72 ALA A O 1
ATOM 559 N N . PRO A 1 73 ? 9.197 -8.930 -14.180 1.00 96.69 73 PRO A N 1
ATOM 560 C CA . PRO A 1 73 ? 8.682 -8.725 -12.829 1.00 96.69 73 PRO A CA 1
ATOM 561 C C . PRO A 1 73 ? 9.417 -7.580 -12.104 1.00 96.69 73 PRO A C 1
ATOM 563 O O . PRO A 1 73 ? 10.549 -7.248 -12.464 1.00 96.69 73 PRO A O 1
ATOM 566 N N . PRO A 1 74 ? 8.817 -6.985 -11.057 1.00 97.06 74 PRO A N 1
ATOM 567 C CA . PRO A 1 74 ? 9.507 -6.073 -10.149 1.00 97.06 74 PRO A CA 1
ATOM 568 C C . PRO A 1 74 ? 10.442 -6.833 -9.185 1.00 97.06 74 PRO A C 1
ATOM 570 O O . PRO A 1 74 ? 10.501 -8.061 -9.188 1.00 97.06 74 PRO A O 1
ATOM 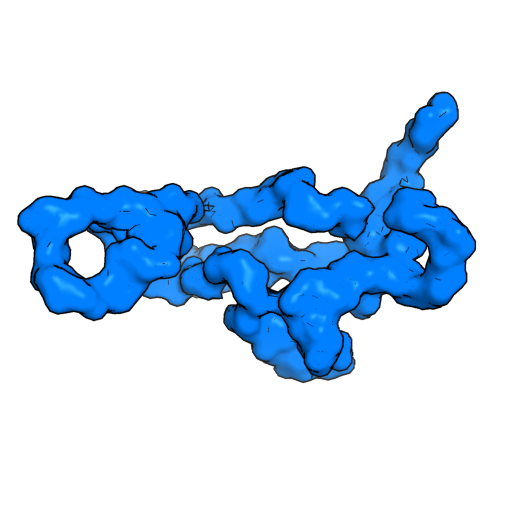573 N N . ILE A 1 75 ? 11.168 -6.104 -8.329 1.00 97.62 75 ILE A N 1
ATOM 574 C CA . ILE A 1 75 ? 12.167 -6.679 -7.403 1.00 97.62 75 ILE A CA 1
ATOM 575 C C . ILE A 1 75 ? 11.573 -7.531 -6.261 1.00 97.62 75 ILE A C 1
ATOM 577 O O . ILE A 1 75 ? 12.277 -8.334 -5.655 1.00 97.62 75 ILE A O 1
ATOM 581 N N . TYR A 1 76 ? 10.291 -7.353 -5.941 1.00 98.38 76 TYR A N 1
ATOM 582 C CA . TYR A 1 76 ? 9.595 -8.060 -4.861 1.00 98.38 76 TYR A CA 1
ATOM 583 C C . TYR A 1 76 ? 8.798 -9.259 -5.394 1.00 98.38 76 TYR A C 1
ATOM 585 O O . TYR A 1 76 ? 8.302 -9.226 -6.515 1.00 98.38 76 TYR A O 1
ATOM 593 N N . SER A 1 77 ? 8.632 -10.309 -4.584 1.00 98.50 77 SER A N 1
ATOM 594 C CA . SER A 1 77 ? 7.861 -11.507 -4.958 1.00 98.50 77 SER A CA 1
ATOM 595 C C . SER A 1 77 ? 6.340 -11.330 -4.801 1.00 98.50 77 SER A C 1
ATOM 597 O O . SER A 1 77 ? 5.861 -10.326 -4.265 1.00 98.50 77 SER A O 1
ATOM 599 N N . GLN A 1 78 ? 5.554 -12.329 -5.227 1.00 98.50 78 GLN A N 1
ATOM 600 C CA . GLN A 1 78 ? 4.096 -12.367 -5.012 1.00 98.50 78 GLN A CA 1
ATOM 601 C C . GLN A 1 78 ? 3.685 -12.204 -3.541 1.00 98.50 78 GLN A C 1
ATOM 603 O O . GLN A 1 78 ? 2.699 -11.522 -3.247 1.00 98.50 78 GLN A O 1
ATOM 608 N N . ASP A 1 79 ? 4.483 -12.749 -2.623 1.00 98.56 79 ASP A N 1
ATOM 609 C CA . ASP A 1 79 ? 4.249 -12.684 -1.178 1.00 98.56 79 ASP A CA 1
ATOM 610 C C . ASP A 1 79 ? 4.662 -11.331 -0.587 1.00 98.56 79 ASP A C 1
ATOM 612 O O . ASP A 1 79 ? 4.446 -11.069 0.592 1.00 98.56 79 ASP A O 1
ATOM 616 N N . GLN A 1 80 ? 5.243 -10.458 -1.412 1.00 98.69 80 GLN A N 1
ATOM 617 C CA . GLN A 1 80 ? 5.793 -9.165 -1.031 1.00 98.69 80 GLN A CA 1
ATOM 618 C C . GLN A 1 80 ? 5.092 -7.978 -1.703 1.00 98.69 80 GLN A C 1
ATOM 620 O O . GLN A 1 80 ? 5.546 -6.839 -1.610 1.00 98.69 80 GLN A O 1
ATOM 625 N N . THR A 1 81 ? 3.949 -8.212 -2.343 1.00 98.62 81 THR A N 1
ATOM 626 C CA . THR A 1 81 ? 3.116 -7.152 -2.927 1.00 98.62 81 THR A CA 1
ATOM 627 C C . THR A 1 81 ? 2.440 -6.282 -1.848 1.00 98.62 81 THR A C 1
ATOM 629 O O . THR A 1 81 ? 2.248 -6.743 -0.718 1.00 98.62 81 THR A O 1
ATOM 632 N N . PRO A 1 82 ? 1.983 -5.051 -2.170 1.00 98.25 82 PRO A N 1
ATOM 633 C CA . PRO A 1 82 ? 1.139 -4.261 -1.263 1.00 98.25 82 PRO A CA 1
ATOM 634 C C . PRO A 1 82 ? -0.116 -5.019 -0.800 1.00 98.25 82 PRO A C 1
ATOM 636 O O . PRO A 1 82 ? -0.550 -4.882 0.344 1.00 98.25 82 PRO A O 1
ATOM 639 N N . THR A 1 83 ? -0.674 -5.859 -1.679 1.00 98.50 83 THR A N 1
ATOM 640 C CA . THR A 1 83 ? -1.803 -6.751 -1.383 1.00 98.50 83 THR A CA 1
ATOM 641 C C . THR A 1 83 ? -1.430 -7.794 -0.332 1.00 98.50 83 THR A C 1
ATOM 643 O O . THR A 1 83 ? -2.147 -7.932 0.659 1.00 98.50 83 THR A O 1
ATOM 646 N N . ALA A 1 84 ? -0.296 -8.484 -0.499 1.00 98.69 84 ALA A N 1
ATOM 647 C CA . ALA A 1 84 ? 0.191 -9.462 0.473 1.00 98.69 84 ALA A CA 1
ATOM 648 C C . ALA A 1 84 ? 0.490 -8.816 1.837 1.00 98.69 84 ALA A C 1
ATOM 650 O O . ALA A 1 84 ? 0.075 -9.341 2.870 1.00 98.69 84 ALA A O 1
ATOM 651 N N . PHE A 1 85 ? 1.111 -7.633 1.843 1.00 98.75 85 PHE A N 1
ATOM 652 C CA . PHE A 1 85 ? 1.360 -6.855 3.058 1.00 98.75 85 PHE A CA 1
ATOM 653 C C . PHE A 1 85 ? 0.065 -6.512 3.814 1.00 98.75 85 PHE A C 1
ATOM 655 O O . PHE A 1 85 ? -0.056 -6.815 5.002 1.00 98.75 85 PHE A O 1
ATOM 662 N N . LEU A 1 86 ? -0.930 -5.927 3.137 1.00 98.69 86 LEU A N 1
ATOM 663 C CA . LEU A 1 86 ? -2.207 -5.568 3.768 1.00 98.69 86 LEU A CA 1
ATOM 664 C C . LEU A 1 86 ? -2.993 -6.797 4.245 1.00 98.69 86 LEU A C 1
ATOM 666 O O . LEU A 1 86 ? -3.602 -6.756 5.316 1.00 98.69 86 LEU A O 1
ATOM 670 N N . ALA A 1 87 ? -2.972 -7.890 3.478 1.00 98.75 87 ALA A N 1
ATOM 671 C CA . ALA A 1 87 ? -3.602 -9.143 3.879 1.00 98.75 87 ALA A CA 1
ATOM 672 C C . ALA A 1 87 ? -2.934 -9.725 5.135 1.00 98.75 87 ALA A C 1
ATOM 674 O O . ALA A 1 87 ? -3.630 -10.129 6.066 1.00 98.75 87 ALA A O 1
ATOM 675 N N . GLY A 1 88 ? -1.599 -9.705 5.200 1.00 98.75 88 GLY A N 1
ATOM 676 C CA . GLY A 1 88 ? -0.835 -10.129 6.373 1.00 98.75 88 GLY A CA 1
ATOM 677 C C . GLY A 1 88 ? -1.146 -9.293 7.616 1.00 98.75 88 GLY A C 1
ATOM 678 O O . GLY A 1 88 ? -1.426 -9.851 8.678 1.00 98.75 88 GLY A O 1
ATOM 679 N N . GLU A 1 89 ? -1.191 -7.964 7.482 1.00 98.75 89 GLU A N 1
ATOM 680 C CA . GLU A 1 89 ? -1.554 -7.065 8.585 1.00 98.75 89 GLU A CA 1
ATOM 681 C C . GLU A 1 89 ? -2.984 -7.293 9.084 1.00 98.75 89 GLU A C 1
ATOM 683 O O . GLU A 1 89 ? -3.234 -7.265 10.295 1.00 98.75 89 GLU A O 1
ATOM 688 N N . PHE A 1 90 ? -3.918 -7.587 8.177 1.00 98.69 90 PHE A N 1
ATOM 689 C CA . PHE A 1 90 ? -5.265 -7.988 8.563 1.00 98.69 90 PHE A CA 1
ATOM 690 C C . PHE A 1 90 ? -5.281 -9.328 9.300 1.00 98.69 90 PHE A C 1
ATOM 692 O O . PHE A 1 90 ? -5.902 -9.411 10.352 1.00 98.69 90 PHE A O 1
ATOM 699 N N . ILE A 1 91 ? -4.605 -10.364 8.794 1.00 98.62 91 ILE A N 1
ATOM 700 C CA . ILE A 1 91 ? -4.565 -11.687 9.442 1.00 98.62 91 ILE A CA 1
ATOM 701 C C . ILE A 1 91 ? -3.973 -11.574 10.851 1.00 98.62 91 ILE A C 1
ATOM 703 O O . ILE A 1 91 ? -4.508 -12.152 11.799 1.00 98.62 91 ILE A O 1
ATOM 707 N N . ARG A 1 92 ? -2.911 -10.776 11.010 1.00 98.50 92 ARG A N 1
ATOM 708 C CA . ARG A 1 92 ? -2.311 -10.479 12.312 1.00 98.50 92 ARG A CA 1
ATOM 709 C C . ARG A 1 92 ? -3.315 -9.808 13.249 1.00 98.50 92 ARG A C 1
ATOM 711 O O . ARG A 1 92 ? -3.496 -10.272 14.368 1.00 98.50 92 ARG A O 1
ATOM 718 N N . TRP A 1 93 ? -4.005 -8.763 12.785 1.00 98.25 93 TRP A N 1
ATOM 719 C CA . TRP A 1 93 ? -5.059 -8.090 13.554 1.00 98.25 93 TRP A CA 1
ATOM 720 C C . TRP A 1 93 ? -6.243 -9.015 13.876 1.00 98.25 93 TRP A C 1
ATOM 722 O O . TRP A 1 93 ? -6.783 -8.961 14.979 1.00 98.25 93 TRP A O 1
ATOM 732 N N . LEU A 1 94 ? -6.633 -9.897 12.956 1.00 97.69 94 LEU A N 1
ATOM 733 C CA . LEU A 1 94 ? -7.712 -10.859 13.158 1.00 97.69 94 LEU A CA 1
ATOM 734 C C . LEU A 1 94 ? -7.379 -11.830 14.300 1.00 97.69 94 LEU A C 1
ATOM 736 O O . LEU A 1 94 ? -8.251 -12.152 15.104 1.00 97.69 94 LEU A O 1
ATOM 740 N N . GLY A 1 95 ? -6.114 -12.244 14.412 1.00 97.69 95 GLY A N 1
ATOM 741 C CA . GLY A 1 95 ? -5.622 -13.072 15.518 1.00 97.69 95 GLY A CA 1
ATOM 742 C C . GLY A 1 95 ? -5.639 -12.383 16.890 1.00 97.69 95 GLY A C 1
ATOM 743 O O . GLY A 1 95 ? -5.560 -13.068 17.906 1.00 97.69 95 GLY A O 1
ATOM 744 N N . GLU A 1 96 ? -5.765 -11.054 16.932 1.00 97.62 96 GLU A N 1
ATOM 745 C CA . GLU A 1 96 ? -5.871 -10.263 18.167 1.00 97.62 96 GLU A CA 1
ATOM 746 C C . GLU A 1 96 ? -7.321 -10.138 18.668 1.00 97.62 96 GLU A C 1
ATOM 748 O O . GLU A 1 96 ? -7.536 -9.660 19.781 1.00 97.62 96 GLU A O 1
ATOM 753 N N . GLN A 1 97 ? -8.322 -10.541 17.873 1.00 97.12 97 GLN A N 1
ATOM 754 C CA . GLN A 1 97 ? -9.728 -10.387 18.251 1.00 97.12 97 GLN A CA 1
ATOM 755 C C . GLN A 1 97 ? -10.150 -11.407 19.314 1.00 97.12 97 GLN A C 1
ATOM 757 O O . GLN A 1 97 ? -9.762 -12.578 19.283 1.00 97.12 97 GLN A O 1
ATOM 762 N N . GLU A 1 98 ? -11.004 -10.975 20.243 1.00 96.56 98 GLU A N 1
ATOM 763 C CA . GLU A 1 98 ? -11.569 -11.859 21.259 1.00 96.56 98 GLU A CA 1
ATOM 764 C C . GLU A 1 98 ? -12.421 -12.960 20.618 1.00 96.56 98 GLU A C 1
ATOM 766 O O . GLU A 1 98 ? -13.254 -12.726 19.736 1.00 96.56 98 GLU A O 1
ATOM 771 N N . ARG A 1 99 ? -12.238 -14.198 21.087 1.00 93.38 99 ARG A N 1
ATOM 772 C CA . ARG A 1 99 ? -12.977 -15.349 20.565 1.00 93.38 99 ARG A CA 1
ATOM 773 C C . ARG A 1 99 ? -14.481 -15.148 20.772 1.00 93.38 99 ARG A C 1
ATOM 775 O O . ARG A 1 99 ? -14.955 -15.127 21.901 1.00 93.38 99 ARG A O 1
ATOM 782 N N . GLY A 1 100 ? -15.229 -15.100 19.671 1.00 92.31 100 GLY A N 1
ATOM 783 C CA . GLY A 1 100 ? -16.689 -14.971 19.680 1.00 92.31 100 GLY A CA 1
ATOM 784 C C . GLY A 1 100 ? -17.204 -13.530 19.725 1.00 92.31 100 GLY A C 1
ATOM 785 O O . GLY A 1 100 ? -18.412 -13.337 19.605 1.00 92.31 100 GLY A O 1
ATOM 786 N N . ALA A 1 101 ? -16.327 -12.528 19.839 1.00 96.56 101 ALA A N 1
ATOM 787 C CA . ALA A 1 101 ? -16.722 -11.135 19.684 1.00 96.56 101 ALA A CA 1
ATOM 788 C C . ALA A 1 101 ? -16.929 -10.804 18.190 1.00 96.56 101 ALA A C 1
ATOM 790 O O . ALA A 1 101 ? -16.104 -11.194 17.355 1.00 96.56 101 ALA A O 1
ATOM 791 N N . PRO A 1 102 ? -18.017 -10.101 17.820 1.00 97.75 102 PRO A N 1
ATOM 792 C CA . PRO A 1 102 ? -18.196 -9.635 16.454 1.00 97.75 102 PRO A CA 1
ATOM 793 C C . PRO A 1 102 ? -17.150 -8.569 16.125 1.00 97.75 102 PRO A C 1
ATOM 795 O O . PRO A 1 102 ? -16.816 -7.723 16.953 1.00 97.75 102 PRO A O 1
ATOM 798 N N . TRP A 1 103 ? -16.678 -8.578 14.885 1.00 97.81 103 TRP A N 1
ATOM 799 C CA . TRP A 1 103 ? -15.737 -7.595 14.368 1.00 97.81 103 TRP A CA 1
ATOM 800 C C . TRP A 1 103 ? -16.218 -7.060 13.022 1.00 97.81 103 TRP A C 1
ATOM 802 O O . TRP A 1 103 ? -16.999 -7.699 12.316 1.00 97.81 103 TRP A O 1
ATOM 812 N N . PHE A 1 104 ? -15.741 -5.872 12.662 1.00 97.94 104 PHE A N 1
ATOM 813 C CA . PHE A 1 104 ? -15.986 -5.258 11.363 1.00 97.94 104 PHE A CA 1
ATOM 814 C C . PHE A 1 104 ? -14.667 -4.708 10.829 1.00 97.94 104 PHE A C 1
ATOM 816 O O . PHE A 1 104 ? -14.007 -3.918 11.503 1.00 97.94 104 PHE A O 1
ATOM 823 N N . ALA A 1 105 ? -14.282 -5.125 9.625 1.00 98.00 105 ALA A N 1
ATOM 824 C CA . ALA A 1 105 ? -13.056 -4.681 8.980 1.00 98.00 105 ALA A CA 1
ATOM 825 C C . ALA A 1 105 ? -13.336 -4.307 7.525 1.00 98.00 105 ALA A C 1
ATOM 827 O O . ALA A 1 105 ? -14.016 -5.034 6.804 1.00 98.00 105 ALA A O 1
ATOM 828 N N . HIS A 1 106 ? -12.781 -3.178 7.096 1.00 98.12 106 HIS A N 1
ATOM 829 C CA . HIS A 1 106 ? -12.781 -2.757 5.702 1.00 98.12 106 HIS A CA 1
ATOM 830 C C . HIS A 1 106 ? -11.348 -2.828 5.169 1.00 98.12 106 HIS A C 1
ATOM 832 O O . HIS A 1 106 ? -10.492 -2.041 5.576 1.00 98.12 106 HIS A O 1
ATOM 838 N N . LEU A 1 107 ? -11.092 -3.783 4.274 1.00 97.50 107 LEU A N 1
ATOM 839 C CA . LEU A 1 107 ? -9.801 -3.967 3.616 1.00 97.50 107 LEU A CA 1
ATOM 840 C C . LEU A 1 107 ? -9.877 -3.351 2.223 1.00 97.50 107 LEU A C 1
ATOM 842 O O . LEU A 1 107 ? -10.704 -3.746 1.407 1.00 97.50 107 LEU A O 1
ATOM 846 N N . SER A 1 108 ? -9.003 -2.387 1.955 1.00 96.75 108 SER A N 1
ATOM 847 C CA . SER A 1 108 ? -8.974 -1.651 0.694 1.00 96.75 108 SER A CA 1
ATOM 848 C C . SER A 1 108 ? -7.666 -1.951 -0.028 1.00 96.75 108 SER A C 1
ATOM 850 O O . SER A 1 108 ? -6.652 -1.325 0.267 1.00 96.75 108 SER A O 1
ATOM 852 N N . PHE A 1 109 ? -7.684 -2.906 -0.956 1.00 97.31 109 PHE A N 1
ATOM 853 C CA . PHE A 1 109 ? -6.531 -3.199 -1.808 1.00 97.31 109 PHE A CA 1
ATOM 854 C C . PHE A 1 109 ? -6.472 -2.233 -2.994 1.00 97.31 109 PHE A C 1
ATOM 856 O O . PHE A 1 109 ? -7.509 -1.877 -3.550 1.00 97.31 109 PHE A O 1
ATOM 863 N N . ILE A 1 110 ? -5.261 -1.807 -3.364 1.00 95.25 110 ILE A N 1
ATOM 864 C CA . ILE A 1 110 ? -5.041 -0.906 -4.503 1.00 95.25 110 ILE A CA 1
ATOM 865 C C . ILE A 1 110 ? -5.048 -1.662 -5.838 1.00 95.25 110 ILE A C 1
ATOM 867 O O . ILE A 1 110 ? -5.620 -1.187 -6.814 1.00 95.25 110 ILE A O 1
ATOM 871 N N . SER A 1 111 ? -4.472 -2.867 -5.895 1.00 95.44 111 SER A N 1
ATOM 872 C CA . SER A 1 111 ? -4.525 -3.712 -7.093 1.00 95.44 111 SER A CA 1
ATOM 873 C C . SER A 1 111 ? -5.982 -4.046 -7.458 1.00 95.44 111 SER A C 1
ATOM 875 O O . SER A 1 111 ? -6.774 -4.320 -6.555 1.00 95.44 111 SER A O 1
ATOM 877 N N . PRO A 1 112 ? -6.358 -4.070 -8.751 1.00 95.75 112 PRO A N 1
ATOM 878 C CA . PRO A 1 112 ? -5.505 -4.040 -9.945 1.00 95.75 112 PRO A CA 1
ATOM 879 C C . PRO A 1 112 ? -5.278 -2.632 -10.538 1.00 95.75 112 PRO A C 1
ATOM 881 O O . PRO A 1 112 ? -5.018 -2.513 -11.733 1.00 95.75 112 PRO A O 1
ATOM 884 N N . HIS A 1 113 ? -5.399 -1.558 -9.747 1.00 95.50 113 HIS A N 1
ATOM 885 C CA . HIS A 1 113 ? -5.082 -0.203 -10.210 1.00 95.50 113 HIS A CA 1
ATOM 886 C C . HIS A 1 113 ? -3.619 -0.097 -10.697 1.00 95.50 113 HIS A C 1
ATOM 888 O O . HIS A 1 113 ? -2.752 -0.768 -10.127 1.00 95.50 113 HIS A O 1
ATOM 894 N N . PRO A 1 114 ? -3.323 0.754 -11.705 1.00 93.69 114 PRO A N 1
ATOM 895 C CA . PRO A 1 114 ? -1.961 1.048 -12.136 1.00 93.69 114 PRO A CA 1
ATOM 896 C C . PRO A 1 114 ? -0.994 1.418 -10.992 1.00 93.69 114 PRO A C 1
ATOM 898 O O . PRO A 1 114 ? -1.427 1.986 -9.984 1.00 93.69 114 PRO A O 1
ATOM 901 N N . PRO A 1 115 ? 0.321 1.184 -11.163 1.00 93.56 115 PRO A N 1
ATOM 902 C CA . PRO A 1 115 ? 0.983 0.654 -12.362 1.00 93.56 115 PRO A CA 1
ATOM 903 C C . PRO A 1 115 ? 0.643 -0.820 -12.642 1.00 93.56 115 PRO A C 1
ATOM 905 O O . PRO A 1 115 ? 0.546 -1.628 -11.722 1.00 93.56 115 PRO A O 1
ATOM 908 N N . PHE A 1 116 ? 0.456 -1.172 -13.920 1.00 95.19 116 PHE A N 1
ATOM 909 C CA . PHE A 1 116 ? 0.180 -2.550 -14.344 1.00 95.19 116 PHE A CA 1
ATOM 910 C C . PHE A 1 116 ? 1.468 -3.373 -14.345 1.00 95.19 116 PHE A C 1
ATOM 912 O O . PHE A 1 116 ? 2.116 -3.553 -15.370 1.00 95.19 116 PHE A O 1
ATOM 919 N N . ILE A 1 117 ? 1.848 -3.828 -13.158 1.00 96.12 117 ILE A N 1
ATOM 920 C CA . ILE A 1 117 ? 3.023 -4.654 -12.911 1.00 96.12 117 ILE A CA 1
ATOM 921 C C . ILE A 1 117 ? 2.708 -5.628 -11.785 1.00 96.12 117 ILE A C 1
ATOM 923 O O . ILE A 1 117 ? 2.033 -5.293 -10.810 1.00 96.12 117 ILE A O 1
ATOM 927 N N . VAL A 1 118 ? 3.169 -6.860 -11.935 1.00 97.62 118 VAL A N 1
ATOM 928 C CA . VAL A 1 118 ? 2.927 -7.935 -10.981 1.00 97.62 118 VAL A CA 1
ATOM 929 C C . VAL A 1 118 ? 4.136 -8.873 -11.005 1.00 97.62 118 VAL A C 1
ATOM 931 O O . VAL A 1 118 ? 4.778 -8.991 -12.046 1.00 97.62 118 VAL A O 1
ATOM 934 N N . PRO A 1 119 ? 4.514 -9.496 -9.883 1.00 98.12 119 PRO A N 1
ATOM 935 C CA . PRO A 1 119 ? 5.590 -10.482 -9.859 1.00 98.12 119 PRO A CA 1
ATOM 936 C C . PRO A 1 119 ? 5.191 -11.843 -10.433 1.00 98.12 119 PRO A C 1
ATOM 938 O O . PRO A 1 119 ? 4.020 -12.118 -10.712 1.00 98.12 119 PRO A O 1
ATOM 941 N N . GLU A 1 120 ? 6.193 -12.713 -10.566 1.00 97.38 120 GLU A N 1
ATOM 942 C CA . GLU A 1 120 ? 5.988 -14.131 -10.852 1.00 97.38 120 GLU A CA 1
ATOM 943 C C . GLU A 1 120 ? 5.075 -14.805 -9.812 1.00 97.38 120 GLU A C 1
ATOM 945 O O . GLU A 1 120 ? 5.122 -14.450 -8.628 1.00 97.38 120 GLU A O 1
ATOM 950 N N . PRO A 1 121 ? 4.252 -15.787 -10.229 1.00 97.50 121 PRO A N 1
ATOM 951 C CA . PRO A 1 121 ? 4.085 -16.286 -11.603 1.00 97.50 121 PRO A CA 1
ATOM 952 C C . PRO A 1 121 ? 3.054 -15.491 -12.433 1.00 97.50 121 PRO A C 1
ATOM 954 O O . PRO A 1 121 ? 2.798 -15.822 -13.589 1.00 97.50 121 PRO A O 1
ATOM 957 N N . TYR A 1 122 ? 2.411 -14.473 -11.851 1.00 98.06 122 TYR A N 1
ATOM 958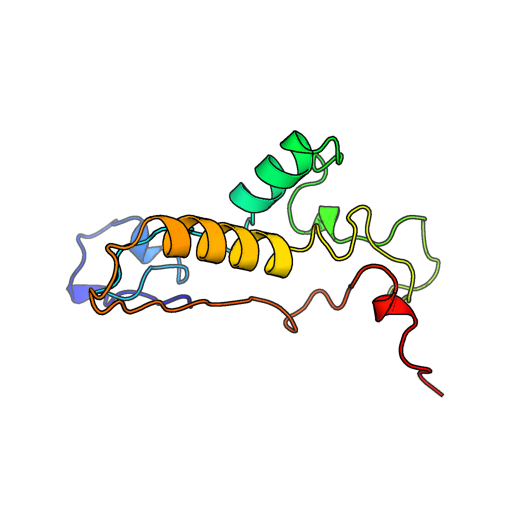 C CA . TYR A 1 122 ? 1.256 -13.801 -12.460 1.00 98.06 122 TYR A CA 1
ATOM 959 C C . TYR A 1 122 ? 1.616 -12.950 -13.683 1.00 98.06 122 TYR A C 1
ATOM 961 O O . TYR A 1 122 ? 0.780 -12.783 -14.567 1.00 98.06 122 TYR A O 1
ATOM 969 N N . ASN A 1 123 ? 2.852 -12.453 -13.761 1.00 96.69 123 ASN A N 1
ATOM 970 C CA . ASN A 1 123 ? 3.368 -11.656 -14.882 1.00 96.69 123 ASN A CA 1
ATOM 971 C C . ASN A 1 123 ? 3.343 -12.391 -16.230 1.00 96.69 123 ASN A C 1
ATOM 973 O O . ASN A 1 123 ? 3.277 -11.748 -17.271 1.00 96.69 123 ASN A O 1
ATOM 977 N N . ALA A 1 124 ? 3.404 -13.724 -16.208 1.00 96.06 124 ALA A N 1
ATOM 978 C CA . ALA A 1 124 ? 3.416 -14.579 -17.393 1.00 96.06 124 ALA A CA 1
ATOM 979 C C . ALA A 1 124 ? 2.249 -15.582 -17.411 1.00 96.06 124 ALA A C 1
ATOM 981 O O . ALA A 1 124 ? 2.248 -16.523 -18.199 1.00 96.06 124 ALA A O 1
ATOM 982 N N . MET A 1 125 ? 1.253 -15.404 -16.536 1.00 97.56 125 MET A N 1
ATOM 983 C CA . MET A 1 125 ? 0.115 -16.322 -16.418 1.00 97.56 125 MET A CA 1
ATOM 984 C C . MET A 1 125 ? -0.802 -16.302 -17.649 1.00 97.56 125 MET A C 1
ATOM 986 O O . MET A 1 125 ? -1.494 -17.286 -17.907 1.00 97.56 125 MET A O 1
ATOM 990 N N . TYR A 1 126 ? -0.815 -15.197 -18.394 1.00 95.50 126 TYR A N 1
ATOM 991 C CA . TYR A 1 126 ? -1.680 -15.001 -19.552 1.00 95.50 126 TYR A CA 1
ATOM 992 C C . TYR A 1 126 ? -0.852 -14.682 -20.798 1.00 95.50 126 TYR A C 1
ATOM 994 O O . TYR A 1 126 ? 0.059 -13.854 -20.744 1.00 95.50 126 TYR A O 1
ATOM 1002 N N . ASP A 1 127 ? -1.198 -15.327 -21.913 1.00 91.94 127 ASP A N 1
ATOM 1003 C CA . ASP A 1 127 ? -0.676 -14.996 -23.240 1.00 91.94 127 ASP A CA 1
ATOM 1004 C C . ASP A 1 127 ? -1.459 -13.793 -23.799 1.00 91.94 127 ASP A C 1
ATOM 1006 O O . ASP A 1 127 ? -2.694 -13.835 -23.807 1.00 91.94 127 ASP A O 1
ATOM 1010 N N . PRO A 1 128 ? -0.795 -12.698 -24.209 1.00 86.12 128 PRO A N 1
ATOM 1011 C CA . PRO A 1 128 ? -1.470 -11.563 -24.831 1.00 86.12 128 PRO A CA 1
ATOM 1012 C C . PRO A 1 128 ? -1.991 -11.830 -26.259 1.00 86.12 128 PRO A C 1
ATOM 1014 O O . PRO A 1 128 ? -2.709 -10.968 -26.774 1.00 86.12 128 PRO A O 1
ATOM 1017 N N . ALA A 1 129 ? -1.612 -12.945 -26.905 1.00 82.75 129 ALA A N 1
ATOM 1018 C CA . ALA A 1 129 ? -1.966 -13.289 -28.291 1.00 82.75 129 ALA A CA 1
ATOM 1019 C C . ALA A 1 129 ? -3.221 -14.170 -28.440 1.00 82.75 129 ALA A C 1
ATOM 1021 O O . ALA A 1 129 ? -3.461 -15.061 -27.595 1.00 82.75 129 ALA A O 1
#

Secondary structure (DSSP, 8-state):
------GGGS-TT-GGGG-S-PPPTTPPPSS---TT-HHHHHHHHHTT---TT-TTGGGSPSS--SSSS-----SS-GGGSHHHHHHHHHHHHHTTSPTT----------TTSSS----TTGGGSS---